Protein AF-A0AAW9MU19-F1 (afdb_monomer_lite)

pLDDT: mean 89.61, std 9.38, range [46.81, 95.25]

Organism: NCBI:txid2053367

Structure (mmCIF, N/CA/C/O backbone):
data_AF-A0AAW9MU19-F1
#
_entry.id   AF-A0AAW9MU19-F1
#
loop_
_atom_site.group_PDB
_atom_site.id
_atom_site.type_symbol
_atom_site.label_atom_id
_atom_site.label_alt_id
_atom_site.label_comp_id
_atom_site.label_asym_id
_atom_site.label_entity_id
_atom_site.label_seq_id
_atom_site.pdbx_PDB_ins_code
_atom_site.Cartn_x
_atom_site.Cartn_y
_atom_site.Cartn_z
_atom_site.occupancy
_atom_site.B_iso_or_equiv
_atom_site.auth_seq_id
_atom_site.auth_comp_id
_atom_site.auth_asym_id
_atom_site.auth_atom_id
_atom_site.pdbx_PDB_model_num
ATOM 1 N N . MET A 1 1 ? -11.679 5.489 6.955 1.00 85.75 1 MET A N 1
ATOM 2 C CA . MET A 1 1 ? -12.376 4.429 6.209 1.00 85.75 1 MET A CA 1
ATOM 3 C C . MET A 1 1 ? -11.388 3.327 5.868 1.00 85.75 1 MET A C 1
ATOM 5 O O . MET A 1 1 ? -10.452 3.567 5.115 1.00 85.75 1 MET A O 1
ATOM 9 N N . ILE A 1 2 ? -11.581 2.145 6.452 1.00 89.81 2 ILE A N 1
ATOM 10 C CA . ILE A 1 2 ? -10.775 0.959 6.144 1.00 89.81 2 ILE A CA 1
ATOM 11 C C . ILE A 1 2 ? -11.516 0.166 5.065 1.00 89.81 2 ILE A C 1
ATOM 13 O O . IL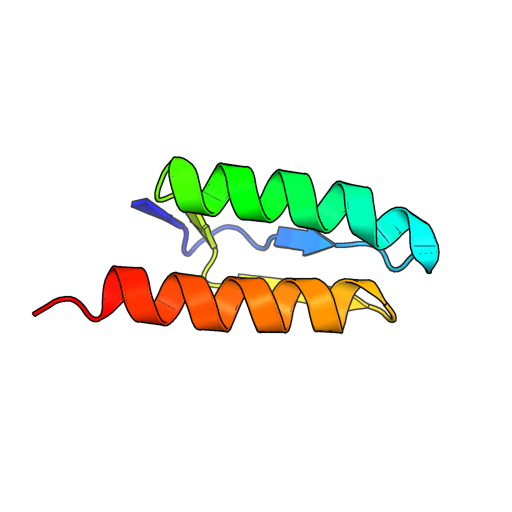E A 1 2 ? -12.697 -0.130 5.234 1.00 89.81 2 ILE A O 1
ATOM 17 N N . ILE A 1 3 ? -10.834 -0.141 3.966 1.00 92.38 3 ILE A N 1
ATOM 18 C CA . ILE A 1 3 ? -11.349 -0.923 2.844 1.00 92.38 3 ILE A CA 1
ATOM 19 C C . ILE A 1 3 ? -10.778 -2.340 2.952 1.00 92.38 3 ILE A C 1
ATOM 21 O O . ILE A 1 3 ? -9.558 -2.516 2.941 1.00 92.38 3 ILE A O 1
ATOM 25 N N . LYS A 1 4 ? -11.671 -3.332 3.059 1.00 91.00 4 LYS A N 1
ATOM 26 C CA . LYS A 1 4 ? -11.316 -4.741 3.302 1.00 91.00 4 LYS A CA 1
ATOM 27 C C . LYS A 1 4 ? -11.470 -5.631 2.070 1.00 91.00 4 LYS A C 1
ATOM 29 O O . LYS A 1 4 ? -10.581 -6.418 1.767 1.00 91.00 4 LYS A O 1
ATOM 34 N N . ASP A 1 5 ? -12.546 -5.440 1.311 1.00 92.88 5 ASP A N 1
ATOM 35 C CA . ASP A 1 5 ? -12.913 -6.321 0.189 1.00 92.88 5 ASP A CA 1
ATOM 36 C C . ASP A 1 5 ? -12.271 -5.925 -1.153 1.00 92.88 5 ASP A C 1
ATOM 38 O O . ASP A 1 5 ? -12.594 -6.483 -2.199 1.00 92.88 5 ASP A O 1
ATOM 42 N N . VAL A 1 6 ? -11.356 -4.950 -1.141 1.00 95.25 6 VAL A N 1
ATOM 43 C CA . VAL A 1 6 ? -10.628 -4.487 -2.330 1.00 95.25 6 VAL A CA 1
ATOM 44 C C . VAL A 1 6 ? -9.137 -4.676 -2.107 1.00 95.25 6 VAL A C 1
ATOM 46 O O . VAL A 1 6 ? -8.594 -4.236 -1.093 1.00 95.25 6 VAL A O 1
ATOM 49 N N . CYS A 1 7 ? -8.472 -5.295 -3.081 1.00 94.62 7 CYS A N 1
ATOM 50 C CA . CYS A 1 7 ? -7.020 -5.399 -3.110 1.00 94.62 7 CYS A CA 1
ATOM 51 C C . CYS A 1 7 ? -6.430 -4.269 -3.961 1.00 94.62 7 CYS A C 1
ATOM 53 O O . CYS A 1 7 ? -6.774 -4.123 -5.135 1.00 94.62 7 CYS A O 1
ATOM 55 N N . LEU A 1 8 ? -5.531 -3.480 -3.372 1.00 94.69 8 LEU A N 1
ATOM 56 C CA . LEU A 1 8 ? -4.764 -2.472 -4.095 1.00 94.69 8 LEU A CA 1
ATOM 57 C C . LEU A 1 8 ? -3.500 -3.119 -4.674 1.00 94.69 8 LEU A C 1
ATOM 59 O O . LEU A 1 8 ? -2.630 -3.568 -3.930 1.00 94.69 8 LEU A O 1
ATOM 63 N N . ILE A 1 9 ? -3.394 -3.155 -6.001 1.00 94.75 9 ILE A N 1
ATOM 64 C CA . ILE A 1 9 ? -2.233 -3.713 -6.702 1.00 94.75 9 ILE A CA 1
ATOM 65 C C . ILE A 1 9 ? -1.373 -2.564 -7.219 1.00 94.75 9 ILE A C 1
ATOM 67 O O . ILE A 1 9 ? -1.859 -1.694 -7.940 1.00 94.75 9 ILE A O 1
ATOM 71 N N . LEU A 1 10 ? -0.093 -2.573 -6.858 1.00 93.81 10 LEU A N 1
ATOM 72 C CA . LEU A 1 10 ? 0.873 -1.557 -7.251 1.00 93.81 10 LEU A CA 1
ATOM 73 C C . LEU A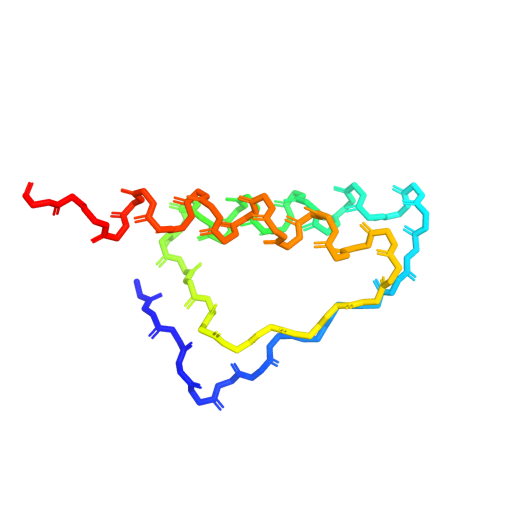 1 10 ? 1.972 -2.189 -8.099 1.00 93.81 10 LEU A C 1
ATOM 75 O O . LEU A 1 10 ? 2.752 -3.026 -7.633 1.00 93.81 10 LEU A O 1
ATOM 79 N N . GLU A 1 11 ? 2.031 -1.763 -9.356 1.00 92.44 11 GLU A N 1
ATOM 80 C CA . GLU A 1 11 ? 3.095 -2.155 -10.271 1.00 92.44 11 GLU A CA 1
ATOM 81 C C . GLU A 1 11 ? 4.455 -1.677 -9.740 1.00 92.44 11 GLU A C 1
ATOM 83 O O . GLU A 1 11 ? 4.578 -0.611 -9.125 1.00 92.44 11 GLU A O 1
ATOM 88 N N . GLY A 1 12 ? 5.493 -2.481 -9.966 1.00 85.88 12 GLY A N 1
ATOM 89 C CA . GLY A 1 12 ? 6.862 -2.070 -9.691 1.00 85.88 12 GLY A CA 1
ATOM 90 C C . GLY A 1 12 ? 7.352 -1.046 -10.709 1.00 85.88 12 GLY A C 1
ATOM 91 O O . GLY A 1 12 ? 7.069 -1.141 -11.896 1.00 85.88 12 GLY A O 1
ATOM 92 N N . GLY A 1 13 ? 8.152 -0.083 -10.264 1.00 81.62 13 GLY A N 1
ATOM 93 C CA . GLY A 1 13 ? 8.796 0.850 -11.182 1.00 81.62 13 GLY A CA 1
ATOM 94 C C . GLY A 1 13 ? 9.744 1.775 -10.448 1.00 81.62 13 GLY A C 1
ATOM 95 O O . GLY A 1 13 ? 9.275 2.694 -9.796 1.00 81.62 13 GLY A O 1
ATOM 96 N N . GLY A 1 14 ? 11.056 1.542 -10.569 1.00 85.81 14 GLY A N 1
ATOM 97 C CA . GLY A 1 14 ? 12.153 2.223 -9.852 1.00 85.81 14 GLY A CA 1
ATOM 98 C C . GLY A 1 14 ? 11.830 3.617 -9.299 1.00 85.81 14 GLY A C 1
ATOM 99 O O . GLY A 1 14 ? 11.269 3.739 -8.216 1.00 85.81 14 GLY A O 1
ATOM 100 N N . ILE A 1 15 ? 12.158 4.672 -10.048 1.00 86.62 15 ILE A N 1
ATOM 101 C CA . ILE A 1 15 ? 11.868 6.066 -9.647 1.00 86.62 15 ILE A CA 1
ATOM 102 C C . ILE A 1 15 ? 10.374 6.403 -9.809 1.00 86.62 15 ILE A C 1
ATOM 104 O O . ILE A 1 15 ? 9.843 7.265 -9.116 1.00 86.62 15 ILE A O 1
ATOM 108 N N . ARG A 1 16 ? 9.655 5.686 -10.683 1.00 87.81 16 ARG A N 1
ATOM 109 C CA . ARG A 1 16 ? 8.208 5.875 -10.899 1.00 87.81 16 ARG A CA 1
ATOM 110 C C . ARG A 1 16 ? 7.370 5.594 -9.645 1.00 87.81 16 ARG A C 1
ATOM 112 O O . ARG A 1 16 ? 6.271 6.126 -9.514 1.00 87.81 16 ARG A O 1
ATOM 119 N N . SER A 1 17 ? 7.912 4.840 -8.695 1.00 91.44 17 SER A N 1
ATOM 120 C CA . SER A 1 17 ? 7.319 4.602 -7.381 1.00 91.44 17 SER A CA 1
ATOM 121 C C . SER A 1 17 ? 7.085 5.894 -6.583 1.00 91.44 17 SER A C 1
ATOM 123 O O . SER A 1 17 ? 6.183 5.925 -5.748 1.00 91.44 17 SER A O 1
ATOM 125 N N . SER A 1 18 ? 7.777 7.000 -6.898 1.00 91.25 18 SER A N 1
ATOM 126 C CA . SER A 1 18 ? 7.505 8.311 -6.287 1.00 91.25 18 SER A CA 1
ATOM 127 C C . SER A 1 18 ? 6.080 8.806 -6.558 1.00 91.25 18 SER A C 1
ATOM 129 O O . SER A 1 18 ? 5.458 9.387 -5.672 1.00 91.25 18 SER A O 1
ATOM 131 N N . PHE A 1 19 ? 5.521 8.527 -7.742 1.00 91.75 19 PHE A N 1
ATOM 132 C CA . PHE A 1 19 ? 4.120 8.851 -8.037 1.00 91.75 19 PHE A CA 1
ATOM 133 C C . PHE A 1 19 ? 3.163 8.006 -7.190 1.00 91.75 19 PHE A C 1
ATOM 135 O O . PHE A 1 19 ? 2.157 8.509 -6.699 1.00 91.75 19 PHE A O 1
ATOM 142 N N . THR A 1 20 ? 3.507 6.732 -6.974 1.00 93.75 20 THR A N 1
ATOM 143 C CA . THR A 1 20 ? 2.738 5.837 -6.098 1.00 93.75 20 THR A CA 1
ATOM 144 C C . THR A 1 20 ? 2.753 6.336 -4.654 1.00 93.75 20 THR A C 1
ATOM 146 O O . THR A 1 20 ? 1.710 6.329 -4.010 1.00 93.75 20 THR A O 1
ATOM 149 N N . SER A 1 21 ? 3.895 6.840 -4.170 1.00 93.69 21 SER A N 1
ATOM 150 C CA . SER A 1 21 ? 4.005 7.434 -2.831 1.00 93.69 21 SER A CA 1
ATOM 151 C C . SER A 1 21 ? 3.034 8.591 -2.648 1.00 93.69 21 SER A C 1
ATOM 153 O O . SER A 1 21 ? 2.274 8.586 -1.690 1.00 93.69 21 SER A O 1
ATOM 155 N N . GLY A 1 22 ? 2.975 9.525 -3.604 1.00 94.94 22 GLY A N 1
ATOM 156 C CA . GLY A 1 22 ? 2.054 10.662 -3.515 1.00 94.94 22 GLY A CA 1
ATOM 157 C C . GLY A 1 22 ? 0.576 10.251 -3.480 1.00 94.94 22 GLY A C 1
ATOM 158 O O . GLY A 1 22 ? -0.216 10.846 -2.752 1.00 94.94 22 GLY A O 1
ATOM 159 N N . ILE A 1 23 ? 0.194 9.204 -4.220 1.00 94.62 23 ILE A N 1
ATOM 160 C CA . ILE A 1 23 ? -1.178 8.668 -4.194 1.00 94.62 23 ILE A CA 1
ATOM 161 C C . ILE A 1 23 ? -1.489 8.039 -2.830 1.00 94.62 23 ILE A C 1
ATOM 163 O O . ILE A 1 23 ? -2.555 8.283 -2.263 1.00 94.62 23 ILE A O 1
ATOM 167 N N . LEU A 1 24 ? -0.562 7.245 -2.292 1.00 94.44 24 LEU A N 1
ATOM 168 C CA . LEU A 1 24 ? -0.722 6.621 -0.981 1.00 94.44 24 LEU A CA 1
ATOM 169 C C . LEU A 1 24 ? -0.759 7.664 0.146 1.00 94.44 24 LEU A C 1
ATOM 171 O O . LEU A 1 24 ? -1.587 7.549 1.050 1.00 94.44 24 LEU A O 1
ATOM 175 N N . ASP A 1 25 ? 0.046 8.721 0.062 1.00 94.81 25 ASP A N 1
ATOM 176 C CA . ASP A 1 25 ? 0.007 9.838 1.008 1.00 94.81 25 ASP A CA 1
ATOM 177 C C . ASP A 1 25 ? -1.355 10.543 0.970 1.00 94.81 25 ASP A C 1
ATOM 179 O O . ASP A 1 25 ? -1.976 10.756 2.015 1.00 94.81 25 ASP A O 1
ATOM 183 N N . TYR A 1 26 ? -1.902 10.793 -0.224 1.00 95.25 26 TYR A N 1
ATOM 184 C CA . TYR A 1 26 ? -3.250 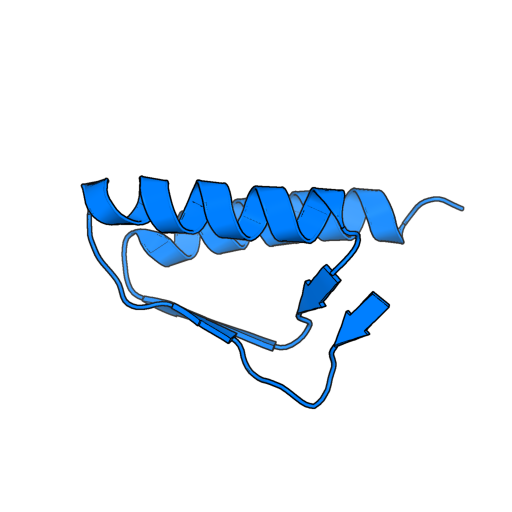11.347 -0.365 1.00 95.25 26 TYR A CA 1
ATOM 185 C C . TYR A 1 26 ? -4.327 10.432 0.242 1.00 95.25 26 TYR A C 1
ATOM 187 O O . TYR A 1 26 ? -5.261 10.901 0.902 1.00 95.25 26 TYR A O 1
ATOM 195 N N . PHE A 1 27 ? -4.201 9.111 0.085 1.00 94.50 27 PHE A N 1
ATOM 196 C CA . PHE A 1 27 ? -5.097 8.168 0.753 1.00 94.50 27 PHE A CA 1
ATOM 197 C C . PHE A 1 27 ? -5.000 8.279 2.278 1.00 94.50 27 PHE A C 1
ATOM 199 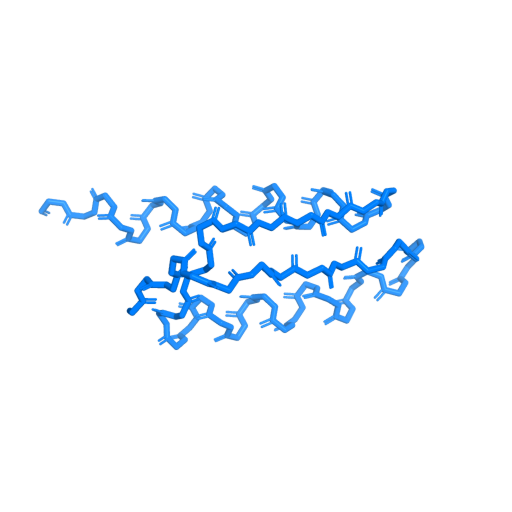O O . PHE A 1 27 ? -6.038 8.341 2.942 1.00 94.50 27 PHE A O 1
ATOM 206 N N . LEU A 1 28 ? -3.793 8.399 2.847 1.00 92.62 28 LEU A N 1
ATOM 207 C CA . LEU A 1 28 ? -3.624 8.630 4.286 1.00 92.62 28 LEU A CA 1
ATOM 208 C C . LEU A 1 28 ? -4.269 9.937 4.740 1.00 92.62 28 LEU A C 1
ATOM 210 O O . LEU A 1 28 ? -4.844 9.974 5.830 1.00 92.62 28 LEU A O 1
ATOM 214 N N . GLU A 1 29 ? -4.157 11.017 3.969 1.00 93.62 29 GLU A N 1
ATOM 215 C CA . GLU A 1 29 ? -4.796 12.304 4.275 1.00 93.62 29 GLU A CA 1
ATOM 216 C C . GLU A 1 29 ? -6.320 12.189 4.298 1.00 93.62 29 GLU A C 1
ATOM 218 O O . GLU A 1 29 ? -6.980 12.729 5.188 1.00 93.62 29 GLU A O 1
ATOM 223 N N . LYS A 1 30 ? -6.892 11.421 3.367 1.00 93.56 30 LYS A N 1
ATOM 224 C CA . LYS A 1 30 ? -8.331 11.135 3.317 1.00 93.56 30 LYS A CA 1
ATOM 225 C C . LYS A 1 30 ? -8.776 10.026 4.270 1.00 93.56 30 LYS A C 1
ATOM 227 O O . LYS A 1 30 ? -9.952 9.671 4.277 1.00 93.56 30 LYS A O 1
ATOM 232 N N . ASN A 1 31 ? -7.876 9.511 5.109 1.00 91.75 31 ASN A N 1
ATOM 233 C CA . ASN A 1 31 ? -8.115 8.362 5.984 1.00 91.75 31 ASN A CA 1
ATOM 234 C C . ASN A 1 31 ? -8.648 7.138 5.217 1.00 91.75 31 ASN A C 1
ATOM 236 O O . ASN A 1 31 ? -9.435 6.366 5.762 1.00 91.75 31 ASN A O 1
ATOM 240 N N . ILE A 1 32 ? -8.261 6.971 3.955 1.00 92.75 32 ILE A N 1
ATOM 241 C CA . ILE A 1 32 ? -8.555 5.792 3.145 1.00 92.75 32 ILE A CA 1
ATOM 242 C C . ILE A 1 32 ? -7.405 4.815 3.365 1.00 92.75 32 ILE A C 1
ATOM 244 O O . ILE A 1 32 ? -6.255 5.112 3.039 1.00 92.75 32 ILE A O 1
ATOM 248 N N . ILE A 1 33 ? -7.710 3.668 3.963 1.00 93.81 33 ILE A N 1
ATOM 249 C CA . ILE A 1 33 ? -6.720 2.646 4.305 1.00 93.81 33 ILE A CA 1
ATOM 250 C C . ILE A 1 33 ? -7.136 1.335 3.655 1.00 93.81 33 ILE A C 1
ATOM 252 O O . ILE A 1 33 ? -8.224 0.838 3.928 1.00 93.81 33 ILE A O 1
ATOM 256 N N . PHE A 1 34 ? -6.272 0.781 2.810 1.00 93.75 34 PHE A N 1
ATOM 257 C CA . PHE A 1 34 ? -6.467 -0.543 2.219 1.00 93.75 34 PHE A CA 1
ATOM 258 C C . PHE A 1 34 ? -5.817 -1.602 3.108 1.00 93.75 34 PHE A C 1
ATOM 260 O O . PHE A 1 34 ? -4.627 -1.507 3.394 1.00 93.75 34 PHE A O 1
ATOM 267 N N . GLU A 1 35 ? -6.584 -2.602 3.543 1.00 91.00 35 GLU A N 1
ATOM 268 C CA . GLU A 1 35 ? -6.055 -3.715 4.349 1.00 91.00 35 GLU A CA 1
ATOM 269 C C . GLU A 1 35 ? -5.253 -4.704 3.485 1.00 91.00 35 GLU A C 1
ATOM 271 O O . GLU A 1 35 ? -4.249 -5.256 3.927 1.00 91.00 35 GLU A O 1
ATOM 276 N N . ASN A 1 36 ? -5.656 -4.858 2.221 1.00 93.56 36 ASN A N 1
ATOM 277 C CA . ASN A 1 36 ? -5.049 -5.781 1.270 1.00 93.56 36 ASN A CA 1
ATOM 278 C C . ASN A 1 36 ? -4.281 -5.017 0.188 1.00 93.56 36 ASN A C 1
ATOM 280 O O . ASN A 1 36 ? -4.887 -4.381 -0.677 1.00 93.56 36 ASN A O 1
ATOM 284 N N . ILE A 1 37 ? -2.948 -5.103 0.207 1.00 95.12 37 ILE A N 1
ATOM 285 C CA . ILE A 1 37 ? -2.081 -4.447 -0.781 1.00 95.12 37 ILE A CA 1
ATOM 286 C C . ILE A 1 37 ? -1.034 -5.430 -1.295 1.00 95.12 37 ILE A C 1
ATOM 288 O O . ILE A 1 37 ? -0.345 -6.082 -0.512 1.00 95.12 37 ILE A O 1
ATOM 292 N N . ILE A 1 38 ? -0.884 -5.496 -2.616 1.00 94.94 38 ILE A N 1
ATOM 293 C CA . ILE A 1 38 ? 0.167 -6.259 -3.292 1.00 94.94 38 ILE A CA 1
ATOM 294 C C . ILE A 1 38 ? 1.040 -5.273 -4.063 1.00 94.94 38 ILE A C 1
ATOM 296 O O . ILE A 1 38 ? 0.543 -4.490 -4.868 1.00 94.94 38 ILE A O 1
ATOM 300 N N . ALA A 1 39 ? 2.350 -5.318 -3.835 1.00 94.00 39 ALA A N 1
ATOM 301 C CA . ALA A 1 39 ? 3.310 -4.462 -4.521 1.00 94.00 39 ALA A CA 1
ATOM 302 C C . ALA A 1 39 ? 4.574 -5.235 -4.887 1.00 94.00 39 ALA A C 1
ATOM 304 O O . ALA A 1 39 ? 5.010 -6.114 -4.142 1.00 94.00 39 ALA A O 1
ATOM 305 N N . THR A 1 40 ? 5.178 -4.878 -6.018 1.00 94.06 40 THR A N 1
ATOM 306 C CA . THR A 1 40 ? 6.401 -5.507 -6.535 1.00 94.06 40 THR A CA 1
ATOM 307 C C . THR A 1 40 ? 7.562 -4.512 -6.599 1.00 94.06 40 THR A C 1
ATOM 309 O O . THR A 1 40 ? 7.384 -3.352 -6.969 1.00 94.06 40 THR A O 1
ATOM 312 N N . SER A 1 41 ? 8.781 -4.986 -6.313 1.00 93.62 41 SER A N 1
ATOM 313 C CA . SER A 1 41 ? 10.037 -4.238 -6.479 1.00 93.62 41 SER A CA 1
ATOM 314 C C . SER A 1 41 ? 10.067 -2.922 -5.674 1.00 93.62 41 SER A C 1
ATOM 316 O O . SER A 1 41 ? 9.809 -2.927 -4.472 1.00 93.62 41 SER A O 1
ATOM 318 N N . ALA A 1 42 ? 10.399 -1.790 -6.303 1.00 92.06 42 ALA A N 1
ATOM 319 C CA . ALA A 1 42 ? 10.548 -0.492 -5.637 1.00 92.06 42 ALA A CA 1
ATOM 320 C C . ALA A 1 42 ? 9.285 -0.039 -4.875 1.00 92.06 42 ALA A C 1
ATOM 322 O O . ALA A 1 42 ? 9.383 0.567 -3.809 1.00 92.06 42 ALA A O 1
ATOM 323 N N . SER A 1 43 ? 8.098 -0.384 -5.376 1.00 92.69 43 SER A N 1
ATOM 324 C CA . SER A 1 43 ? 6.815 0.018 -4.789 1.00 92.69 43 SER A CA 1
ATOM 325 C C . SER A 1 43 ? 6.528 -0.684 -3.455 1.00 92.69 43 SER A C 1
ATOM 327 O O . SER A 1 43 ? 5.763 -0.166 -2.644 1.00 92.69 43 SER A O 1
ATOM 329 N N . SER A 1 44 ? 7.172 -1.822 -3.171 1.00 93.69 44 SER A N 1
ATOM 330 C CA . SER A 1 44 ? 7.021 -2.540 -1.897 1.00 93.69 44 SER A CA 1
ATOM 331 C C . SER A 1 44 ? 7.515 -1.712 -0.706 1.00 93.69 44 SER A C 1
ATOM 333 O O . SER A 1 44 ? 6.884 -1.717 0.349 1.00 93.69 44 SER A O 1
ATOM 335 N N . PHE A 1 45 ? 8.592 -0.938 -0.878 1.00 92.75 45 PHE A N 1
ATOM 336 C CA . PHE A 1 45 ? 9.100 -0.042 0.168 1.00 92.75 45 PHE A CA 1
ATOM 337 C C . PHE A 1 45 ? 8.146 1.124 0.441 1.00 92.75 45 PHE A C 1
ATOM 339 O O . PHE A 1 45 ? 7.930 1.498 1.593 1.00 92.75 45 PHE A O 1
ATOM 346 N N . VAL A 1 46 ? 7.531 1.660 -0.614 1.00 93.94 46 VAL A N 1
ATOM 347 C CA . VAL A 1 46 ? 6.539 2.735 -0.511 1.00 93.94 46 VAL A CA 1
ATOM 348 C C . VAL A 1 46 ? 5.302 2.252 0.255 1.00 93.94 46 VA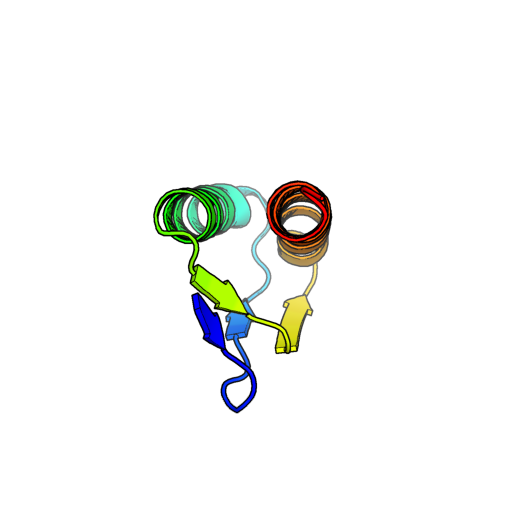L A C 1
ATOM 350 O O . VAL A 1 46 ? 4.851 2.920 1.184 1.00 93.94 46 VAL A O 1
ATOM 353 N N . VAL A 1 47 ? 4.807 1.047 -0.052 1.00 93.75 47 VAL A N 1
ATOM 354 C CA . VAL A 1 47 ? 3.704 0.415 0.695 1.00 93.75 47 VAL A CA 1
ATOM 355 C C . VAL A 1 47 ? 4.066 0.169 2.150 1.00 93.75 47 VAL A C 1
ATOM 357 O O . VAL A 1 47 ? 3.244 0.417 3.028 1.00 93.75 47 VAL A O 1
ATOM 360 N N . LEU A 1 48 ? 5.283 -0.299 2.427 1.00 93.69 48 LEU A N 1
ATOM 361 C CA . LEU A 1 48 ? 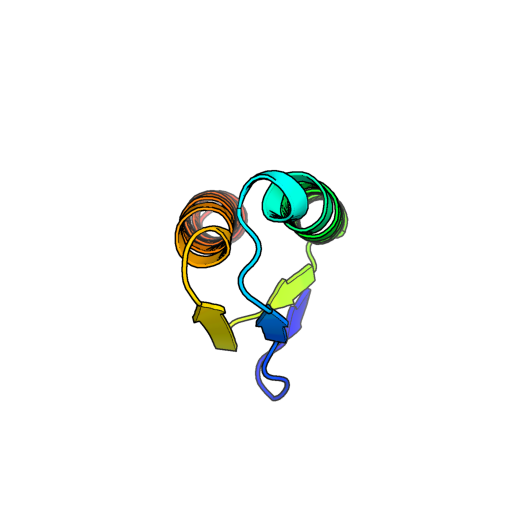5.732 -0.541 3.797 1.00 93.69 48 LEU A CA 1
ATOM 362 C C . LEU A 1 48 ? 5.713 0.749 4.632 1.00 93.69 48 LEU A C 1
ATOM 364 O O . LEU A 1 48 ? 5.261 0.740 5.783 1.00 93.69 48 LEU A O 1
ATOM 368 N N . SER A 1 49 ? 6.154 1.861 4.038 1.00 93.25 49 SER A N 1
ATOM 369 C CA . SER A 1 49 ? 6.077 3.188 4.656 1.00 93.25 49 SER A CA 1
ATOM 370 C C . SER A 1 49 ? 4.621 3.602 4.905 1.00 93.25 49 SER A C 1
ATOM 372 O O . SER A 1 49 ? 4.250 3.919 6.038 1.00 93.25 49 SER A O 1
ATOM 374 N N . TYR A 1 50 ? 3.761 3.480 3.887 1.00 93.81 50 TYR A N 1
ATOM 375 C CA . TYR A 1 50 ? 2.327 3.775 3.978 1.00 93.81 50 TYR A CA 1
ATOM 376 C C . TYR A 1 50 ? 1.613 2.951 5.063 1.00 93.81 50 TYR A C 1
ATOM 378 O O . TYR A 1 50 ? 0.847 3.500 5.849 1.00 93.81 50 TYR A O 1
ATOM 386 N N . MET A 1 51 ? 1.891 1.649 5.172 1.00 92.69 51 MET A N 1
ATOM 387 C CA . MET A 1 51 ? 1.319 0.772 6.204 1.00 92.69 51 MET A CA 1
ATOM 388 C C . MET A 1 51 ? 1.759 1.167 7.616 1.00 92.69 51 MET A C 1
ATOM 390 O O . MET A 1 51 ? 0.962 1.126 8.558 1.00 92.69 51 MET A O 1
ATOM 394 N N . SER A 1 52 ? 3.015 1.587 7.768 1.00 92.69 52 SER A N 1
ATOM 395 C CA . SER A 1 52 ? 3.549 2.051 9.050 1.00 92.69 52 SER A CA 1
ATOM 396 C C . SER A 1 52 ? 2.842 3.327 9.524 1.00 92.69 52 SER A C 1
ATOM 398 O O . SER A 1 52 ? 2.448 3.427 10.688 1.00 92.69 52 SER A O 1
ATOM 400 N N . GLU A 1 53 ? 2.620 4.280 8.618 1.00 89.62 53 GLU A N 1
ATOM 401 C CA . GLU A 1 53 ? 1.827 5.497 8.843 1.00 89.62 53 GLU A CA 1
ATOM 402 C C . GLU A 1 53 ? 0.344 5.187 9.117 1.00 89.62 53 GLU A C 1
ATOM 404 O O . GLU A 1 53 ? -0.235 5.673 10.095 1.00 89.62 53 GLU A O 1
ATOM 409 N N . ALA A 1 54 ? -0.269 4.322 8.303 1.00 87.81 54 ALA A N 1
ATOM 410 C CA . ALA A 1 54 ? -1.667 3.914 8.437 1.00 87.81 54 ALA A CA 1
ATOM 411 C C . ALA A 1 54 ? -1.946 3.296 9.816 1.00 87.81 54 ALA A C 1
ATOM 413 O O . ALA A 1 54 ? -2.958 3.611 10.454 1.00 87.81 54 ALA A O 1
ATOM 414 N N . LYS A 1 55 ? -1.016 2.477 10.329 1.00 85.56 55 LYS A N 1
ATOM 415 C CA . LYS A 1 55 ? -1.111 1.895 11.673 1.00 85.56 55 LYS A CA 1
ATOM 416 C C . LYS A 1 55 ? -1.085 2.973 12.754 1.00 85.56 55 LYS A C 1
ATOM 418 O O . LYS A 1 55 ? -1.931 2.939 13.642 1.00 85.56 55 LYS A O 1
ATOM 423 N N . LYS A 1 56 ? -0.197 3.970 12.673 1.00 85.56 56 LYS A N 1
ATOM 424 C CA . LYS A 1 56 ? -0.158 5.083 13.645 1.00 85.56 56 LYS A CA 1
ATOM 425 C C . LYS A 1 56 ? -1.473 5.863 13.685 1.00 85.56 56 LYS A C 1
ATOM 427 O O . LYS A 1 56 ? -1.933 6.212 14.767 1.00 85.56 56 LYS A O 1
ATOM 432 N N . LYS A 1 57 ? -2.094 6.112 12.526 1.00 76.31 57 LYS A N 1
ATOM 433 C CA . LYS A 1 57 ? -3.393 6.805 12.457 1.00 76.31 57 LYS A CA 1
ATOM 434 C C . LYS A 1 57 ? -4.540 5.965 13.018 1.00 76.31 57 LYS A C 1
ATOM 436 O O . LYS A 1 57 ? -5.438 6.520 13.640 1.00 76.31 57 LYS A O 1
ATOM 441 N N . THR A 1 58 ? -4.487 4.648 12.832 1.00 70.50 58 THR A N 1
ATOM 442 C CA . THR A 1 58 ? -5.527 3.719 13.306 1.00 70.50 58 THR A CA 1
ATOM 443 C C . THR A 1 58 ? -5.392 3.394 14.798 1.00 70.50 58 THR A C 1
ATOM 445 O O . THR A 1 58 ? -6.392 3.167 15.462 1.00 70.50 58 THR A O 1
ATOM 448 N N . THR A 1 59 ? -4.172 3.410 15.350 1.00 64.12 59 THR A N 1
ATOM 449 C CA . THR A 1 59 ? -3.889 3.050 16.759 1.00 64.12 59 THR A CA 1
ATOM 450 C C . THR A 1 59 ? -3.975 4.248 17.720 1.00 64.12 59 THR A C 1
ATOM 452 O O . THR A 1 59 ? -3.417 4.208 18.815 1.00 64.12 59 THR A O 1
ATOM 455 N N . LYS A 1 60 ? -4.646 5.338 17.332 1.00 51.31 60 LYS A N 1
ATOM 456 C CA . LYS A 1 60 ? -4.986 6.408 18.276 1.00 51.31 60 LYS A CA 1
ATOM 457 C C . LYS A 1 60 ? -6.129 5.919 19.169 1.00 51.31 60 LYS A C 1
ATOM 459 O O . LYS A 1 60 ? -7.279 5.921 18.739 1.00 51.31 60 LYS A O 1
ATOM 464 N N . PHE A 1 61 ? -5.759 5.442 20.357 1.00 46.81 61 PHE A N 1
ATOM 465 C CA . PHE A 1 61 ? -6.653 5.328 21.510 1.00 46.81 61 PHE A CA 1
ATOM 466 C C . PHE A 1 61 ? -7.134 6.714 21.946 1.00 46.81 61 PHE A C 1
ATOM 468 O O . PHE A 1 61 ? -6.330 7.672 21.825 1.00 46.81 61 PHE A O 1
#

InterPro domains:
  IPR016035 Acyl transferase/acyl hydrolase/lysophospholipase [SSF52151] (6-53)

Sequence (61 aa):
MIIKDVCLILEGGGIRSSFTSGILDYFLEKNIIFENIIATSASSFVVLSYMSEAKKKTTKF

Radius of gyration: 11.23 Å; chains: 1; bounding box: 25×19×33 Å

Foldseek 3Di:
DEDEPDEAEEEDDAVCLVVVLVVLVVCVVVLYHYPHYHYDDPNVVSVVVSVVSNCVVVPPD

Secondary structure (DSSP, 8-state):
-EEEEEEEEE---TTTHHHHHHHHHHHHHTT-EEEEEEE-THHHHHHHHHHHHHHHHHT--